Protein AF-A0A7S0FF96-F1 (afdb_monomer_lite)

Radius of gyration: 24.11 Å; chains: 1; bounding box: 52×23×70 Å

pLDDT: mean 88.85, std 5.9, range [62.44, 96.12]

Sequence (126 aa):
LNGATLTGYKVYADDGNGGPWSVETVVDTTQRTFTKYGLNPGLPFKFKVQVLSEVGSSDISLPSTFYSAATPDPPTISVPLSSNSEITLAWTAGFDGGAPIMEWLVFGSRDGITWPTVDNPMYIIS

Structure (mmCIF, N/CA/C/O backbone):
data_AF-A0A7S0FF96-F1
#
_entry.id   AF-A0A7S0FF96-F1
#
loop_
_atom_site.group_PDB
_atom_site.id
_atom_site.type_symbol
_atom_site.label_atom_id
_atom_site.label_alt_id
_atom_site.label_comp_id
_atom_site.label_asym_id
_atom_site.label_entity_id
_atom_site.label_seq_id
_atom_site.pdbx_PDB_ins_code
_atom_site.Cartn_x
_atom_site.Cartn_y
_atom_site.Cartn_z
_atom_site.occupancy
_atom_site.B_iso_or_equiv
_atom_site.auth_seq_id
_atom_site.auth_comp_id
_atom_site.auth_asym_id
_atom_site.auth_atom_id
_atom_site.pdbx_PDB_model_num
ATOM 1 N N . LEU A 1 1 ? -16.440 6.187 30.267 1.00 62.44 1 LEU A N 1
ATOM 2 C CA . LEU A 1 1 ? -16.795 5.021 31.105 1.00 62.44 1 LEU A CA 1
ATOM 3 C C . LEU A 1 1 ? -17.290 5.571 32.437 1.00 62.44 1 LEU A C 1
ATOM 5 O O . LEU A 1 1 ? -16.473 6.027 33.223 1.00 62.44 1 LEU A O 1
ATOM 9 N N . ASN A 1 2 ? -18.605 5.651 32.651 1.00 66.88 2 ASN A N 1
ATOM 10 C CA . ASN A 1 2 ? -19.203 6.172 33.891 1.00 66.88 2 ASN A CA 1
ATOM 11 C C . ASN A 1 2 ? -19.031 5.153 35.039 1.00 66.88 2 ASN A C 1
ATOM 13 O O . ASN A 1 2 ? -20.005 4.575 35.502 1.00 66.88 2 ASN A O 1
ATOM 17 N N . GLY A 1 3 ? -17.786 4.849 35.418 1.00 72.19 3 GLY A N 1
ATOM 18 C CA . GLY A 1 3 ? -17.446 3.863 36.452 1.00 72.19 3 GLY A CA 1
ATOM 19 C C . GLY A 1 3 ? -17.417 2.393 36.005 1.00 72.19 3 GLY A C 1
ATOM 20 O O . GLY A 1 3 ? -16.959 1.560 36.774 1.00 72.19 3 GLY A O 1
ATOM 21 N N . ALA A 1 4 ? -17.849 2.060 34.784 1.00 79.12 4 ALA A N 1
ATOM 22 C CA . ALA A 1 4 ? -17.757 0.696 34.253 1.00 79.12 4 ALA A CA 1
ATOM 23 C C . ALA A 1 4 ? -16.308 0.304 33.912 1.00 79.12 4 ALA A C 1
ATOM 25 O O . ALA A 1 4 ? -15.586 1.091 33.287 1.00 79.12 4 ALA A O 1
ATOM 26 N N . THR A 1 5 ? -15.909 -0.922 34.260 1.00 87.38 5 THR A N 1
ATOM 27 C CA . THR A 1 5 ? -14.587 -1.459 33.920 1.00 87.38 5 THR A CA 1
ATOM 28 C C . THR A 1 5 ? -14.468 -1.639 32.410 1.00 87.38 5 THR A C 1
ATOM 30 O O . THR A 1 5 ? -15.339 -2.222 31.757 1.00 87.38 5 THR A O 1
ATOM 33 N N . LEU A 1 6 ? -13.377 -1.125 31.847 1.00 89.75 6 LEU A N 1
ATOM 34 C CA . LEU A 1 6 ? -12.967 -1.410 30.478 1.00 89.75 6 LEU A CA 1
ATOM 35 C C . LEU A 1 6 ? -12.568 -2.888 30.389 1.00 89.75 6 LEU A C 1
ATOM 37 O O . LEU A 1 6 ? -11.726 -3.327 31.163 1.00 89.75 6 LEU A O 1
ATOM 41 N N . THR A 1 7 ? -13.143 -3.636 29.451 1.00 92.62 7 THR A N 1
ATOM 42 C CA . THR A 1 7 ? -12.860 -5.071 29.263 1.00 92.62 7 THR A CA 1
ATOM 43 C C . THR A 1 7 ? -12.113 -5.365 27.965 1.00 92.62 7 THR A C 1
ATOM 45 O O . THR A 1 7 ? -11.614 -6.473 27.791 1.00 92.62 7 THR A O 1
ATOM 48 N N . GLY A 1 8 ? -12.000 -4.383 27.065 1.00 93.00 8 GLY A N 1
ATOM 49 C CA . GLY A 1 8 ? -11.200 -4.507 25.852 1.00 93.00 8 GLY A CA 1
ATOM 50 C C . GLY A 1 8 ? -11.685 -3.623 24.708 1.00 93.00 8 GLY A C 1
ATOM 51 O O . GLY A 1 8 ? -12.371 -2.618 24.909 1.00 93.00 8 GLY A O 1
ATOM 52 N N . TYR A 1 9 ? -11.347 -4.036 23.491 1.00 93.94 9 TYR A N 1
ATOM 53 C CA . TYR A 1 9 ? -11.678 -3.360 22.242 1.00 93.94 9 TYR A CA 1
ATOM 54 C C . TYR A 1 9 ? -12.049 -4.374 21.160 1.00 93.94 9 TYR A C 1
ATOM 56 O O . TYR A 1 9 ? -11.504 -5.475 21.118 1.00 93.94 9 TYR A O 1
ATOM 64 N N . LYS A 1 10 ? -12.938 -3.989 20.243 1.00 94.56 10 LYS A N 1
ATOM 65 C CA . LYS A 1 10 ? -13.108 -4.654 18.946 1.00 94.56 10 LYS A CA 1
ATOM 66 C C . LYS A 1 10 ? -12.545 -3.766 17.855 1.00 94.56 10 LYS A C 1
ATOM 68 O O . LYS A 1 10 ? -12.930 -2.601 17.754 1.00 94.56 10 LYS A O 1
ATOM 73 N N . VAL A 1 11 ? -11.672 -4.328 17.034 1.00 93.62 11 VAL A N 1
ATOM 74 C CA . VAL A 1 11 ? -11.145 -3.683 15.835 1.00 93.62 11 VAL A CA 1
ATOM 75 C C . VAL A 1 11 ? -11.793 -4.336 14.626 1.00 93.62 11 VAL A C 1
ATOM 77 O O . VAL A 1 11 ? -11.768 -5.556 14.479 1.00 93.62 11 VAL A O 1
ATOM 80 N N . TYR A 1 12 ? -12.390 -3.513 13.775 1.00 93.12 12 TYR A N 1
ATOM 81 C CA . TYR A 1 12 ? -12.983 -3.914 12.511 1.00 93.12 12 TYR A CA 1
ATOM 82 C C . TYR A 1 12 ? -12.036 -3.470 11.403 1.00 93.12 12 TYR A C 1
ATOM 84 O O . TYR A 1 12 ? -11.727 -2.282 11.326 1.00 93.12 12 TYR A O 1
ATOM 92 N N . ALA A 1 13 ? -11.599 -4.389 10.550 1.00 91.38 13 ALA A N 1
ATOM 93 C CA . ALA A 1 13 ? -10.737 -4.096 9.408 1.00 91.38 13 ALA A CA 1
ATOM 94 C C . ALA A 1 13 ? -11.360 -4.666 8.131 1.00 91.38 13 ALA A C 1
ATOM 96 O O . ALA A 1 13 ? -11.727 -5.846 8.121 1.00 91.38 13 ALA A O 1
ATOM 97 N N . ASP A 1 14 ? -11.492 -3.851 7.085 1.00 91.00 14 ASP A N 1
ATOM 98 C CA . ASP A 1 14 ? -11.884 -4.350 5.763 1.00 91.00 14 ASP A CA 1
ATOM 99 C C . ASP A 1 14 ? -10.705 -5.041 5.046 1.00 91.00 14 ASP A C 1
ATOM 101 O O . ASP A 1 14 ? -9.597 -5.147 5.580 1.00 91.00 14 ASP A O 1
ATOM 105 N N . ASP A 1 15 ? -10.971 -5.575 3.859 1.00 86.31 15 ASP A N 1
ATOM 106 C CA . ASP A 1 15 ? -10.005 -6.267 3.003 1.00 86.31 15 ASP A CA 1
ATOM 107 C C . ASP A 1 15 ? -9.393 -5.360 1.918 1.00 86.31 15 ASP A C 1
ATOM 109 O O . ASP A 1 15 ? -8.752 -5.855 0.991 1.00 8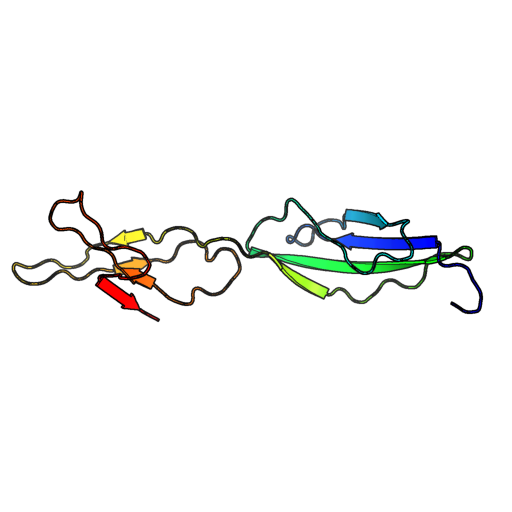6.31 15 ASP A O 1
ATOM 113 N N . GLY A 1 16 ? -9.623 -4.047 1.997 1.00 86.75 16 GLY A N 1
ATOM 114 C CA . GLY A 1 16 ? -9.205 -3.076 0.991 1.00 86.75 16 GLY A CA 1
ATOM 115 C C . GLY A 1 16 ? -10.023 -3.092 -0.309 1.00 86.75 16 GLY A C 1
ATOM 116 O O . GLY A 1 16 ? -9.866 -2.197 -1.136 1.00 86.75 16 GLY A O 1
ATOM 117 N N . ASN A 1 17 ? -10.935 -4.056 -0.487 1.00 86.50 17 ASN A N 1
ATOM 118 C CA . ASN A 1 17 ? -11.802 -4.196 -1.665 1.00 86.50 17 ASN A CA 1
ATOM 119 C C . ASN A 1 17 ? -13.272 -3.857 -1.363 1.00 86.50 17 ASN A C 1
ATOM 121 O O . ASN A 1 17 ? -14.150 -4.047 -2.205 1.00 86.50 17 ASN A O 1
ATOM 125 N N . GLY A 1 18 ? -13.559 -3.356 -0.157 1.00 83.38 18 GLY A N 1
ATOM 126 C CA . GLY A 1 18 ? -14.926 -3.110 0.302 1.00 83.38 18 GLY A CA 1
ATOM 127 C C . GLY A 1 18 ? -15.700 -4.390 0.631 1.00 83.38 18 GLY A C 1
ATOM 128 O O . GLY A 1 18 ? -16.933 -4.367 0.643 1.00 83.38 18 GLY A O 1
ATOM 129 N N . GLY A 1 19 ? -14.993 -5.493 0.885 1.00 85.62 19 GLY A N 1
ATOM 130 C CA . GLY A 1 19 ? -15.558 -6.758 1.326 1.00 85.62 19 GLY A CA 1
ATOM 131 C C . GLY A 1 19 ? -16.027 -6.745 2.788 1.00 85.62 19 GLY A C 1
ATOM 132 O O . GLY A 1 19 ? -16.151 -5.690 3.424 1.00 85.62 19 GLY A O 1
ATOM 133 N N . PRO A 1 20 ? -16.348 -7.925 3.348 1.00 89.00 20 PRO A N 1
ATOM 134 C CA . PRO A 1 20 ? -16.809 -8.034 4.724 1.00 89.00 20 PRO A CA 1
ATOM 135 C C . PRO A 1 20 ? -15.723 -7.600 5.717 1.00 89.00 20 PRO A C 1
ATOM 137 O O . PRO A 1 20 ? -14.536 -7.862 5.537 1.00 89.00 20 PRO A O 1
ATOM 140 N N . TRP A 1 21 ? -16.148 -6.978 6.816 1.00 91.44 21 TRP A N 1
ATOM 141 C CA . TRP A 1 21 ? -15.248 -6.571 7.891 1.00 91.44 21 TRP A CA 1
ATOM 142 C C . TRP A 1 21 ? -14.760 -7.793 8.671 1.00 91.44 21 TRP A C 1
ATOM 144 O O . TRP A 1 21 ? -15.561 -8.548 9.224 1.00 91.44 21 TRP A O 1
ATOM 154 N N . SER A 1 22 ? -13.443 -7.946 8.780 1.00 91.25 22 SER A N 1
ATOM 155 C CA . SER A 1 22 ? -12.830 -8.822 9.778 1.00 91.25 22 SER A CA 1
ATOM 156 C C . SER A 1 22 ? -12.907 -8.164 11.156 1.00 91.25 22 SER A C 1
ATOM 158 O O . SER A 1 22 ? -12.751 -6.948 11.267 1.00 91.25 22 SER A O 1
ATOM 160 N N . VAL A 1 23 ? -13.166 -8.953 12.201 1.00 93.62 23 VAL A N 1
ATOM 161 C CA . VAL A 1 23 ? -13.293 -8.456 13.579 1.00 93.62 23 VAL A CA 1
ATOM 162 C C . VAL A 1 23 ? -12.266 -9.141 14.459 1.00 93.62 23 VAL A C 1
ATOM 164 O O . VAL A 1 23 ? -12.238 -10.366 14.542 1.00 93.62 23 VAL A O 1
ATOM 167 N N . GLU A 1 24 ? -11.466 -8.344 15.154 1.00 92.69 24 GLU A N 1
ATOM 168 C CA . GLU A 1 24 ? -10.512 -8.817 16.148 1.00 92.69 24 GLU A CA 1
ATOM 169 C C . GLU A 1 24 ? -10.856 -8.235 17.518 1.00 92.69 24 GLU A C 1
ATOM 171 O O . GLU A 1 24 ? -11.218 -7.064 17.634 1.00 92.69 24 GLU A O 1
ATOM 176 N N . THR A 1 25 ? -10.794 -9.067 18.558 1.00 93.56 25 THR A N 1
ATOM 177 C CA . THR A 1 25 ? -11.087 -8.651 19.934 1.00 93.56 25 THR A CA 1
ATOM 178 C C . THR A 1 25 ? -9.794 -8.595 20.730 1.00 93.56 25 THR A C 1
ATOM 180 O O . THR A 1 25 ? -9.140 -9.614 20.932 1.00 93.56 25 THR A O 1
ATOM 183 N N . VAL A 1 26 ? -9.455 -7.402 21.204 1.00 91.88 26 VAL A N 1
ATOM 184 C CA . VAL A 1 26 ? -8.293 -7.133 22.050 1.00 91.88 26 VAL A CA 1
ATOM 185 C C . VAL A 1 26 ? -8.773 -7.061 23.493 1.00 91.88 26 VAL A C 1
ATOM 187 O O . VAL A 1 26 ? -9.546 -6.171 23.841 1.00 91.88 26 VAL A O 1
ATOM 190 N N . VAL A 1 27 ? -8.337 -8.000 24.331 1.00 91.94 27 VAL A N 1
ATOM 191 C CA . VAL A 1 27 ? -8.694 -8.039 25.764 1.00 91.94 27 VAL A CA 1
ATOM 192 C C . VAL A 1 27 ? -7.715 -7.261 26.644 1.00 91.94 27 VAL A C 1
ATOM 194 O O . VAL A 1 27 ? -8.020 -6.974 27.798 1.00 91.94 27 VAL A O 1
ATOM 197 N N . ASP A 1 28 ? -6.547 -6.891 26.109 1.00 90.19 28 ASP A N 1
ATOM 198 C CA . ASP A 1 28 ? -5.617 -5.998 26.792 1.00 90.19 28 ASP A CA 1
ATOM 199 C C . ASP A 1 28 ? -6.185 -4.572 26.807 1.00 90.19 28 ASP A C 1
ATOM 201 O O . ASP A 1 28 ? -6.244 -3.861 25.802 1.00 90.19 28 ASP A O 1
ATOM 205 N N . THR A 1 29 ? -6.613 -4.148 27.989 1.00 89.19 29 THR A N 1
ATOM 206 C CA . THR A 1 29 ? -7.244 -2.849 28.232 1.00 89.19 29 THR A CA 1
ATOM 207 C C . THR A 1 29 ? -6.241 -1.695 28.245 1.00 89.19 29 THR A C 1
ATOM 209 O O . THR A 1 29 ? -6.648 -0.527 28.217 1.00 89.19 29 THR A O 1
ATOM 212 N N . THR A 1 30 ? -4.937 -1.983 28.241 1.00 89.00 30 THR A N 1
ATOM 213 C CA . THR A 1 30 ? -3.847 -0.998 28.160 1.00 89.00 30 THR A CA 1
ATOM 214 C C . THR A 1 30 ? -3.357 -0.783 26.730 1.00 89.00 30 THR A C 1
ATOM 216 O O . THR A 1 30 ? -2.832 0.286 26.416 1.00 89.00 30 THR A O 1
ATOM 219 N N . GLN A 1 31 ? -3.613 -1.738 25.833 1.00 88.06 31 GLN A N 1
ATOM 220 C CA . GLN A 1 31 ? -3.231 -1.654 24.430 1.00 88.06 31 GLN A CA 1
ATOM 221 C C . GLN A 1 31 ? -3.970 -0.504 23.722 1.00 88.06 31 GLN A C 1
ATOM 223 O O . GLN A 1 31 ? -5.197 -0.386 23.762 1.00 88.06 31 GLN A O 1
ATOM 228 N N . ARG A 1 32 ? -3.207 0.393 23.088 1.00 84.12 32 ARG A N 1
ATOM 229 C CA . ARG A 1 32 ? -3.723 1.526 22.287 1.00 84.12 32 ARG A CA 1
ATOM 230 C C . ARG A 1 32 ? -3.299 1.461 20.823 1.00 84.12 32 ARG A C 1
ATOM 232 O O . ARG A 1 32 ? -3.597 2.369 20.055 1.00 84.12 32 ARG A O 1
ATOM 239 N N . THR A 1 33 ? -2.605 0.396 20.446 1.00 85.12 33 THR A N 1
ATOM 240 C CA . THR A 1 33 ? -2.074 0.163 19.106 1.00 85.12 33 THR A CA 1
ATOM 241 C C . THR A 1 33 ? -2.616 -1.151 18.564 1.00 85.12 33 THR A C 1
ATOM 243 O O . THR A 1 33 ? -2.905 -2.076 19.319 1.00 85.12 33 THR A O 1
ATOM 246 N N . PHE A 1 34 ? -2.776 -1.244 17.250 1.00 84.62 34 PHE A N 1
ATOM 247 C CA . PHE A 1 34 ? -3.221 -2.457 16.576 1.00 84.62 34 PHE A CA 1
ATOM 248 C C . PHE A 1 34 ? -2.433 -2.618 15.280 1.00 84.62 34 PHE A C 1
ATOM 250 O O . PHE A 1 34 ? -2.325 -1.661 14.514 1.00 84.62 34 PHE A O 1
ATOM 257 N N . THR A 1 35 ? -1.904 -3.816 15.038 1.00 84.38 35 THR A N 1
ATOM 258 C CA . THR A 1 35 ? -1.125 -4.123 13.835 1.00 84.38 35 THR A CA 1
ATOM 259 C C . THR A 1 35 ? -1.839 -5.205 13.044 1.00 84.38 35 THR A C 1
ATOM 261 O O . THR A 1 35 ? -1.940 -6.343 13.495 1.00 84.38 35 THR A O 1
ATOM 264 N N . LYS A 1 36 ? -2.315 -4.857 11.846 1.00 82.00 36 LYS A N 1
ATOM 265 C CA . LYS A 1 36 ? -2.874 -5.822 10.899 1.00 82.00 36 LYS A CA 1
ATOM 266 C C . LYS A 1 36 ? -1.759 -6.357 10.005 1.00 82.00 36 LYS A C 1
ATOM 268 O O . LYS A 1 36 ? -1.020 -5.583 9.405 1.00 82.00 36 LYS A O 1
ATOM 273 N N . TYR A 1 37 ? -1.664 -7.677 9.901 1.00 82.62 37 TYR A N 1
ATOM 274 C CA . TYR A 1 37 ? -0.719 -8.361 9.018 1.00 82.62 37 TYR A CA 1
ATOM 275 C C . TYR A 1 37 ? -1.423 -8.899 7.769 1.00 82.62 37 TYR A C 1
ATOM 277 O O . TYR A 1 37 ? -2.647 -9.040 7.754 1.00 82.62 37 TYR A O 1
ATOM 285 N N . GLY A 1 38 ? -0.638 -9.225 6.737 1.00 77.44 38 GLY A N 1
ATOM 286 C CA . GLY A 1 38 ? -1.145 -9.843 5.507 1.00 77.44 38 GLY A CA 1
ATOM 287 C C . GLY A 1 38 ? -1.996 -8.908 4.647 1.00 77.44 38 GLY A C 1
ATOM 288 O O . GLY A 1 38 ? -2.931 -9.365 4.002 1.00 77.44 38 GLY A O 1
ATOM 289 N N . LEU A 1 39 ? -1.709 -7.605 4.675 1.00 82.00 39 LEU A N 1
ATOM 290 C CA . LEU A 1 39 ? -2.375 -6.625 3.821 1.00 82.00 39 LEU A CA 1
ATOM 291 C C . LEU A 1 39 ? -1.829 -6.703 2.391 1.00 82.00 39 LEU A C 1
ATOM 293 O O . LEU A 1 39 ? -0.617 -6.779 2.195 1.00 82.00 39 LEU A O 1
ATOM 297 N N . ASN A 1 40 ? -2.713 -6.612 1.401 1.00 81.25 40 ASN A N 1
ATOM 298 C CA . ASN A 1 40 ? -2.328 -6.479 -0.002 1.00 81.25 40 ASN A CA 1
ATOM 299 C C . ASN A 1 40 ? -1.903 -5.027 -0.281 1.00 81.25 40 ASN A C 1
ATOM 301 O O . ASN A 1 40 ? -2.693 -4.125 -0.012 1.00 81.25 40 ASN A O 1
ATOM 305 N N . PRO A 1 41 ? -0.689 -4.766 -0.790 1.00 80.75 41 PRO A N 1
ATOM 306 C CA . PRO A 1 41 ? -0.227 -3.408 -1.073 1.00 80.75 41 PRO A CA 1
ATOM 307 C C . PRO A 1 41 ? -1.119 -2.632 -2.052 1.00 80.75 41 PRO A C 1
ATOM 309 O O . PRO A 1 41 ? -1.704 -3.211 -2.965 1.00 80.75 41 PRO A O 1
ATOM 312 N N . GLY A 1 42 ? -1.207 -1.321 -1.833 1.00 77.25 42 GLY A N 1
ATOM 313 C CA . GLY A 1 42 ? -1.966 -0.335 -2.605 1.00 77.25 42 GLY A CA 1
ATOM 314 C C . GLY A 1 42 ? -3.476 -0.496 -2.641 1.00 77.25 42 GLY A C 1
ATOM 315 O O . GLY A 1 42 ? -4.139 0.165 -3.440 1.00 77.25 42 GLY A O 1
ATOM 316 N N . LEU A 1 43 ? -4.039 -1.286 -1.728 1.00 83.69 43 LEU A N 1
ATOM 317 C CA . LEU A 1 43 ? -5.468 -1.240 -1.451 1.00 83.69 43 LEU A CA 1
ATOM 318 C C . LEU A 1 43 ? -5.795 -0.235 -0.328 1.00 83.69 43 LEU A C 1
ATOM 320 O O . LEU A 1 43 ? -5.022 -0.094 0.627 1.00 83.69 43 LEU A O 1
ATOM 324 N N . PRO A 1 44 ? -6.947 0.459 -0.412 1.00 83.88 44 PRO A N 1
ATOM 325 C CA . PRO A 1 44 ? -7.429 1.349 0.639 1.00 83.88 44 PRO A CA 1
ATOM 326 C C . PRO A 1 44 ? -8.089 0.550 1.769 1.00 83.88 44 PRO A C 1
ATOM 328 O O . PRO A 1 44 ? -9.288 0.279 1.725 1.00 83.88 44 PRO A O 1
ATOM 331 N N . PHE A 1 45 ? -7.338 0.219 2.815 1.00 87.50 45 PHE A N 1
ATOM 332 C CA . PHE A 1 45 ? -7.882 -0.452 3.994 1.00 87.50 45 PHE A CA 1
ATOM 333 C C . PHE A 1 45 ? -8.621 0.519 4.902 1.00 87.50 45 PHE A C 1
ATOM 335 O O . PHE A 1 45 ? -8.132 1.609 5.205 1.00 87.50 45 PHE A O 1
ATOM 342 N N . LYS A 1 46 ? -9.779 0.108 5.409 1.00 90.38 46 LYS A N 1
ATOM 343 C CA . LYS A 1 46 ? -10.533 0.882 6.398 1.00 90.38 46 LYS A CA 1
ATOM 344 C C . LYS A 1 46 ? -10.545 0.176 7.737 1.00 90.38 46 LYS A C 1
ATOM 346 O O . LYS A 1 46 ? -10.719 -1.039 7.814 1.00 90.38 46 LYS A O 1
ATOM 351 N N . PHE A 1 47 ? -10.441 0.966 8.801 1.00 91.50 47 PHE A N 1
ATOM 352 C CA . PHE A 1 47 ? -10.473 0.477 10.174 1.00 91.50 47 PHE A CA 1
ATOM 353 C C . PHE A 1 47 ? -11.514 1.222 11.001 1.00 91.50 47 PHE A C 1
ATOM 355 O O . PHE A 1 47 ? -11.665 2.438 10.876 1.00 91.50 47 PHE A O 1
ATOM 362 N N . LYS A 1 48 ? -12.210 0.492 11.873 1.00 93.81 48 LYS A N 1
ATOM 363 C CA . LYS A 1 48 ? -13.076 1.045 12.922 1.00 93.81 48 LYS A CA 1
ATOM 364 C C . LYS A 1 48 ? -12.738 0.397 14.255 1.00 93.81 48 LYS A C 1
ATOM 366 O O . LYS A 1 48 ? -12.298 -0.750 14.294 1.00 93.81 48 LYS A O 1
ATOM 371 N N . VAL A 1 49 ? -12.998 1.100 15.348 1.00 93.25 49 VAL A N 1
ATOM 372 C CA . VAL A 1 49 ? -12.776 0.587 16.704 1.00 93.25 49 VAL A CA 1
ATOM 373 C C . VAL A 1 49 ? -14.034 0.781 17.541 1.00 93.25 49 VAL A C 1
ATOM 375 O O . VAL A 1 49 ? -14.747 1.772 17.401 1.00 93.25 49 VAL A O 1
ATOM 378 N N . GLN A 1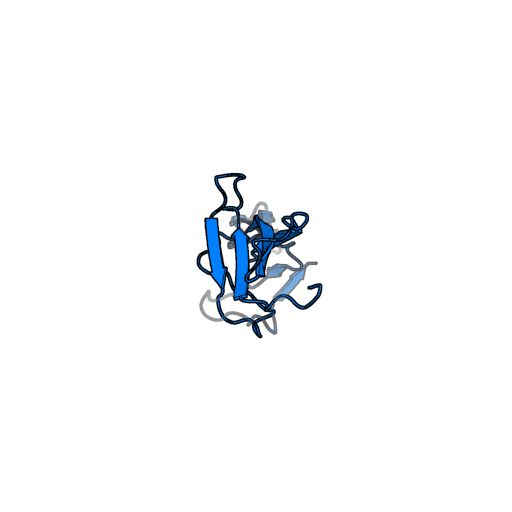 50 ? -14.306 -0.179 18.415 1.00 94.06 50 GLN A N 1
ATOM 379 C CA . GLN A 1 50 ? -15.384 -0.143 19.394 1.00 94.06 50 GLN A CA 1
ATOM 380 C C . GLN A 1 50 ? -14.826 -0.537 20.761 1.00 94.06 50 GLN A C 1
ATOM 382 O O . GLN A 1 50 ? -14.029 -1.468 20.867 1.00 94.06 50 GLN A O 1
ATOM 387 N N . VAL A 1 51 ? -15.241 0.163 21.811 1.00 93.25 51 VAL A N 1
ATOM 388 C CA . VAL A 1 51 ? -14.819 -0.126 23.184 1.00 93.25 51 VAL A CA 1
ATOM 389 C C . VAL A 1 51 ? -15.720 -1.203 23.779 1.00 93.25 51 VAL A C 1
ATOM 391 O O . VAL A 1 51 ? -16.936 -1.160 23.593 1.00 93.25 51 VAL A O 1
ATOM 394 N N . LEU A 1 52 ? -15.135 -2.145 24.516 1.00 92.31 52 LEU A N 1
ATOM 395 C CA . LEU A 1 52 ? -15.854 -3.139 25.308 1.00 92.31 52 LEU A CA 1
ATOM 396 C C . LEU A 1 52 ? -15.745 -2.802 26.795 1.00 92.31 52 LEU A C 1
ATOM 398 O O . LEU A 1 52 ? -14.671 -2.481 27.299 1.00 92.31 52 LEU A O 1
ATOM 402 N N . SER A 1 53 ? -16.862 -2.889 27.503 1.00 91.50 53 SER A N 1
ATOM 403 C CA . SER A 1 53 ? -16.934 -2.726 28.955 1.00 91.50 53 SER A CA 1
ATOM 404 C C . SER A 1 53 ? -17.841 -3.790 29.567 1.00 91.50 53 SER A C 1
ATOM 406 O O . SER A 1 53 ? -18.564 -4.478 28.846 1.00 91.50 53 SER A O 1
ATOM 408 N N . GLU A 1 54 ? -17.839 -3.912 30.894 1.00 89.62 54 GLU A N 1
ATOM 409 C CA . GLU A 1 54 ? -18.714 -4.854 31.618 1.00 89.62 54 GLU A CA 1
ATOM 410 C C . GLU A 1 54 ? -20.207 -4.651 31.323 1.00 89.62 54 GLU A C 1
ATOM 412 O O . GLU A 1 54 ? -20.982 -5.602 31.347 1.00 89.62 54 GLU A O 1
ATOM 417 N N . VAL A 1 55 ? -20.612 -3.419 31.003 1.00 88.88 55 VAL A N 1
ATOM 418 C CA . VAL A 1 55 ? -22.010 -3.069 30.706 1.00 88.88 55 VAL A CA 1
ATOM 419 C C . VAL A 1 55 ? -22.381 -3.243 29.230 1.00 88.88 55 VAL A C 1
ATOM 421 O O . VAL A 1 55 ? -23.537 -3.052 28.863 1.00 88.88 55 VAL A O 1
ATOM 424 N N . GLY A 1 56 ? -21.416 -3.591 28.373 1.00 89.06 56 GLY A N 1
ATOM 425 C CA . GLY A 1 56 ? -21.614 -3.748 26.935 1.00 89.06 56 GLY A CA 1
ATOM 426 C C . GLY A 1 56 ? -20.593 -2.993 26.085 1.00 89.06 56 GLY A C 1
ATOM 427 O O . GLY A 1 56 ? -19.553 -2.532 26.564 1.00 89.06 56 GLY A O 1
ATOM 428 N N . SER A 1 57 ? -20.884 -2.901 24.787 1.00 90.75 57 SER A N 1
ATOM 429 C CA . SER A 1 57 ? -20.024 -2.243 23.795 1.00 90.75 57 SER A CA 1
ATOM 430 C C . SER A 1 57 ? -20.448 -0.789 23.558 1.00 90.75 57 SER A C 1
ATOM 432 O O . SER A 1 57 ? -21.637 -0.486 23.613 1.00 90.75 57 SER A O 1
ATOM 434 N N . SER A 1 58 ? -19.495 0.100 23.270 1.00 91.88 58 SER A N 1
ATOM 435 C CA . SER A 1 58 ? -19.783 1.476 22.834 1.00 91.88 58 SER A CA 1
ATOM 436 C C . SER A 1 58 ? -20.366 1.520 21.419 1.00 91.88 58 SER A C 1
ATOM 438 O O . SER A 1 58 ? -20.422 0.500 20.735 1.00 91.88 58 SER A O 1
ATOM 440 N N . ASP A 1 59 ? -20.686 2.711 20.916 1.00 92.25 59 ASP A N 1
ATOM 441 C CA . ASP A 1 59 ? -20.824 2.909 19.471 1.00 92.25 59 ASP A CA 1
ATOM 442 C C . ASP A 1 59 ? -19.496 2.636 18.747 1.00 92.25 59 ASP A C 1
ATOM 444 O O . ASP A 1 59 ? -18.408 2.751 19.329 1.00 92.25 59 ASP A O 1
ATOM 448 N N . ILE A 1 60 ? -19.592 2.236 17.478 1.00 92.69 60 ILE A N 1
ATOM 449 C CA . ILE A 1 60 ? -18.436 2.017 16.602 1.00 92.69 60 ILE A CA 1
ATOM 450 C C . ILE A 1 60 ? -17.917 3.381 16.124 1.00 92.69 60 ILE A C 1
ATOM 452 O O . ILE A 1 60 ? -18.705 4.261 15.775 1.00 92.69 60 ILE A O 1
ATOM 456 N N . SER A 1 61 ? -16.596 3.555 16.069 1.00 93.06 61 SER A N 1
ATOM 457 C CA . SER A 1 61 ? -15.980 4.767 15.523 1.00 93.06 61 SER A CA 1
ATOM 458 C C . SER A 1 61 ? -16.333 4.999 14.047 1.00 93.06 61 SER A C 1
ATOM 460 O O . SER A 1 61 ? -16.697 4.080 13.305 1.00 93.06 61 SER A O 1
ATOM 462 N N . LEU A 1 62 ? -16.120 6.230 13.575 1.00 89.81 62 LEU A N 1
ATOM 463 C CA . LEU A 1 62 ? -16.043 6.484 12.136 1.00 89.81 62 LEU A CA 1
ATOM 464 C C . LEU A 1 62 ? -14.886 5.672 11.518 1.00 89.81 62 LEU A C 1
ATOM 466 O O . LEU A 1 62 ? -13.874 5.453 12.196 1.00 89.81 62 LEU A O 1
ATOM 470 N N . PRO A 1 63 ? -15.029 5.191 10.268 1.00 86.69 63 PRO A N 1
ATOM 471 C CA . PRO A 1 63 ? -13.952 4.500 9.577 1.00 86.69 63 PRO A CA 1
ATOM 472 C C . PRO A 1 63 ? -12.827 5.463 9.208 1.00 86.69 63 PRO A C 1
ATOM 474 O O . PRO A 1 63 ? -13.078 6.517 8.625 1.00 86.69 63 PRO A O 1
ATOM 477 N N . SER A 1 64 ? -11.596 5.045 9.476 1.00 87.12 64 SER A N 1
ATOM 478 C CA . SER A 1 64 ? -10.387 5.698 8.972 1.00 87.12 64 SER A CA 1
ATOM 479 C C . SER A 1 64 ? -9.804 4.876 7.827 1.00 87.12 64 SER A C 1
ATOM 481 O O . SER A 1 64 ? -9.667 3.661 7.966 1.00 87.12 64 SER A O 1
ATOM 483 N N . THR A 1 65 ? -9.474 5.529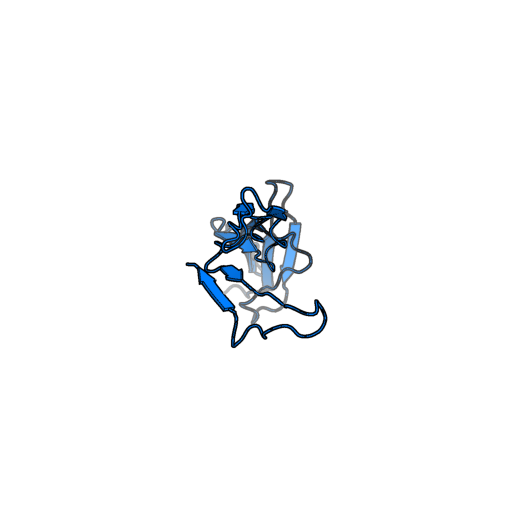 6.710 1.00 83.00 65 THR A N 1
ATOM 484 C CA . THR A 1 65 ? -8.886 4.893 5.518 1.00 83.00 65 THR A CA 1
ATOM 485 C C . THR A 1 65 ? -7.367 5.043 5.535 1.00 83.00 65 THR A C 1
ATOM 487 O O . THR A 1 65 ? -6.863 6.151 5.713 1.00 83.00 65 THR A O 1
ATOM 490 N N . PHE A 1 66 ? -6.649 3.949 5.305 1.00 80.94 66 PHE A N 1
ATOM 491 C CA . PHE A 1 66 ? -5.194 3.885 5.213 1.00 80.94 66 PHE A CA 1
ATOM 492 C C . PHE A 1 66 ? -4.786 3.086 3.975 1.00 80.94 66 PHE A C 1
ATOM 494 O O . PHE A 1 66 ? -5.463 2.135 3.597 1.00 80.94 66 PHE A O 1
ATOM 501 N N . TYR A 1 67 ? -3.660 3.449 3.371 1.00 74.25 67 TYR A N 1
ATOM 502 C CA . TYR A 1 67 ? -3.076 2.708 2.256 1.00 74.25 67 TYR A CA 1
ATOM 503 C C . TYR A 1 67 ? -1.884 1.913 2.777 1.00 74.25 67 TYR A C 1
ATOM 505 O O . TYR A 1 67 ? -1.006 2.470 3.440 1.00 74.25 67 TYR A O 1
ATOM 513 N N . SER A 1 68 ? -1.860 0.609 2.515 1.00 76.56 68 SER A N 1
ATOM 514 C CA . SER A 1 68 ? -0.633 -0.171 2.664 1.00 76.56 68 SER A CA 1
ATOM 515 C C . SER A 1 68 ? 0.281 0.168 1.488 1.00 76.56 68 SER A C 1
ATOM 517 O O . SER A 1 68 ? -0.144 0.115 0.338 1.00 76.56 68 SER A O 1
ATOM 519 N N . ALA A 1 69 ? 1.531 0.524 1.770 1.00 77.88 69 ALA A N 1
ATOM 520 C CA . ALA A 1 69 ? 2.535 0.744 0.739 1.00 77.88 69 ALA A CA 1
ATOM 521 C C . ALA A 1 69 ? 3.484 -0.461 0.664 1.00 77.88 69 ALA A C 1
ATOM 523 O O . ALA A 1 69 ? 3.854 -1.029 1.694 1.00 77.88 69 ALA A O 1
ATOM 524 N N . ALA A 1 70 ? 3.896 -0.830 -0.542 1.00 79.44 70 ALA A N 1
ATOM 525 C CA . ALA A 1 70 ? 5.015 -1.724 -0.812 1.00 79.44 70 ALA A CA 1
ATOM 526 C C . ALA A 1 70 ? 6.042 -1.031 -1.706 1.00 79.44 70 ALA A C 1
ATOM 528 O O . ALA A 1 70 ? 5.832 0.083 -2.180 1.00 79.44 70 ALA A O 1
ATOM 529 N N . THR A 1 71 ? 7.166 -1.707 -1.928 1.00 82.12 71 THR A N 1
ATOM 530 C CA . THR A 1 71 ? 8.112 -1.312 -2.970 1.00 82.12 71 THR A CA 1
ATOM 531 C C . THR A 1 71 ? 7.401 -1.305 -4.327 1.00 82.12 71 THR A C 1
ATOM 533 O O . THR A 1 71 ? 6.736 -2.300 -4.629 1.00 82.12 71 THR A O 1
ATOM 536 N N . PRO A 1 72 ? 7.545 -0.239 -5.135 1.00 87.31 72 PRO A N 1
ATOM 537 C CA . PRO A 1 72 ? 7.016 -0.209 -6.491 1.00 87.31 72 PRO A CA 1
ATOM 538 C C . PRO A 1 72 ? 7.545 -1.373 -7.332 1.00 87.31 72 PRO A C 1
ATOM 540 O O . PRO A 1 72 ? 8.679 -1.827 -7.145 1.00 87.31 72 PRO A O 1
ATOM 543 N N . ASP A 1 73 ? 6.742 -1.814 -8.293 1.00 90.81 73 ASP A N 1
ATOM 544 C CA . ASP A 1 73 ? 7.184 -2.772 -9.297 1.00 90.81 73 ASP A CA 1
ATOM 545 C C . ASP A 1 73 ? 8.252 -2.140 -10.210 1.00 90.81 73 ASP A C 1
ATOM 547 O O . ASP A 1 73 ? 8.212 -0.932 -10.484 1.00 90.81 73 ASP A O 1
ATOM 551 N N . PRO A 1 74 ? 9.192 -2.941 -10.746 1.00 90.81 74 PRO A N 1
ATOM 552 C CA . PRO A 1 74 ? 10.171 -2.447 -11.704 1.00 90.81 74 PRO A CA 1
ATOM 553 C C . PRO A 1 74 ? 9.500 -1.800 -12.929 1.00 90.81 74 PRO A C 1
ATOM 555 O O . PRO A 1 74 ? 8.535 -2.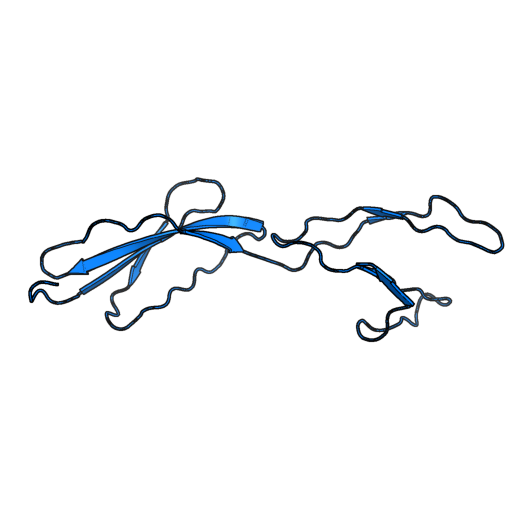354 -13.466 1.00 90.81 74 PRO A O 1
ATOM 558 N N . PRO A 1 75 ? 10.017 -0.665 -13.433 1.00 94.50 75 PRO A N 1
ATOM 559 C CA . PRO A 1 75 ? 9.529 -0.098 -14.681 1.00 94.50 75 PRO A CA 1
ATOM 560 C C . PRO A 1 75 ? 9.876 -0.985 -15.877 1.00 94.50 75 PRO A C 1
ATOM 562 O O . PRO A 1 75 ? 10.893 -1.680 -15.900 1.00 94.50 75 PRO A O 1
ATOM 565 N N . THR A 1 76 ? 9.066 -0.890 -16.930 1.00 96.12 76 THR A N 1
ATOM 566 C CA . THR A 1 76 ? 9.404 -1.481 -18.232 1.00 96.12 76 THR A CA 1
ATOM 567 C C . THR A 1 76 ? 10.176 -0.464 -19.062 1.00 96.12 76 THR A C 1
ATOM 569 O O . THR A 1 76 ? 9.674 0.634 -19.299 1.00 96.12 76 THR A O 1
ATOM 572 N N . ILE A 1 77 ? 11.380 -0.825 -19.513 1.00 95.06 77 ILE A N 1
ATOM 573 C CA . ILE A 1 77 ? 12.275 0.048 -20.287 1.00 95.06 77 ILE A CA 1
ATOM 574 C C . ILE A 1 77 ? 12.142 -0.240 -21.787 1.00 95.06 77 ILE A C 1
ATOM 576 O O . ILE A 1 77 ? 12.004 -1.386 -22.211 1.00 95.06 77 ILE A O 1
ATOM 580 N N . SER A 1 78 ? 12.235 0.811 -22.596 1.00 95.38 78 SER A N 1
ATOM 581 C CA . SER A 1 78 ? 12.306 0.761 -24.054 1.00 95.38 78 SER A CA 1
ATOM 582 C C . SER A 1 78 ? 13.325 1.773 -24.586 1.00 95.38 78 SER A C 1
ATOM 584 O O . SER A 1 78 ? 13.630 2.776 -23.936 1.00 95.38 78 SER A O 1
ATOM 586 N N . VA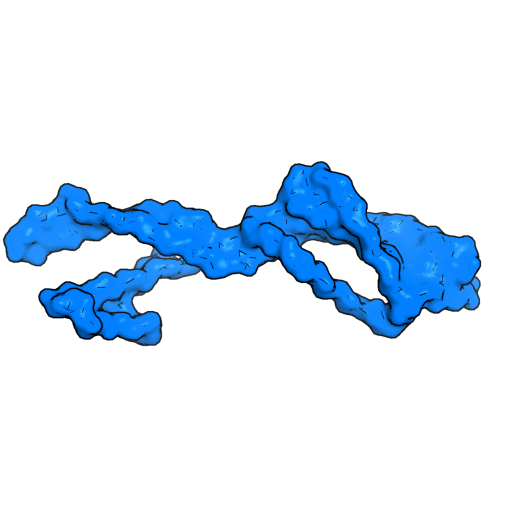L A 1 79 ? 13.850 1.507 -25.783 1.00 95.06 79 VAL A N 1
ATOM 587 C CA . VAL A 1 79 ? 14.808 2.379 -26.475 1.00 95.06 79 VAL A CA 1
ATOM 588 C C . VAL A 1 79 ? 14.183 2.837 -27.791 1.00 95.06 79 VAL A C 1
ATOM 590 O O . VAL A 1 79 ? 14.389 2.194 -28.821 1.00 95.06 79 VAL A O 1
ATOM 593 N N . PRO A 1 80 ? 13.356 3.895 -27.781 1.00 92.31 80 PRO A N 1
ATOM 594 C CA . PRO A 1 80 ? 12.674 4.353 -28.989 1.00 92.31 80 PRO A CA 1
ATOM 595 C C . PRO A 1 80 ? 13.629 4.901 -30.056 1.00 92.31 80 PRO A C 1
ATOM 597 O O . PRO A 1 80 ? 13.314 4.822 -31.241 1.00 92.31 80 PRO A O 1
ATOM 600 N N . LEU A 1 81 ? 14.775 5.464 -29.658 1.00 94.62 81 LEU A N 1
ATOM 601 C CA . LEU A 1 81 ? 15.755 6.038 -30.576 1.00 94.62 81 LEU A CA 1
ATOM 602 C C . LEU A 1 81 ? 17.173 5.689 -30.133 1.00 94.62 81 LEU A C 1
ATOM 604 O O . LEU A 1 81 ? 17.535 5.830 -28.965 1.00 94.62 81 LEU A O 1
ATOM 608 N N . SER A 1 82 ? 17.987 5.285 -31.101 1.00 94.75 82 SER A N 1
ATOM 609 C CA . SER A 1 82 ? 19.420 5.068 -30.932 1.00 94.75 82 SER A CA 1
ATOM 610 C C . SER A 1 82 ? 20.156 5.551 -32.175 1.00 94.75 82 SER A C 1
ATOM 612 O O . SER A 1 82 ? 19.785 5.190 -33.295 1.00 94.75 82 SER A O 1
ATOM 614 N N . SER A 1 83 ? 21.207 6.333 -31.978 1.00 94.25 83 SER A N 1
ATOM 615 C CA . SER A 1 83 ? 22.121 6.795 -33.019 1.00 94.25 83 SER A CA 1
ATOM 616 C C . SER A 1 83 ? 23.560 6.388 -32.681 1.00 94.25 83 SER A C 1
ATOM 618 O O . SER A 1 83 ? 23.816 5.652 -31.729 1.00 94.25 83 SER A O 1
ATOM 620 N N . ASN A 1 84 ? 24.521 6.859 -33.474 1.00 92.38 84 ASN A N 1
ATOM 621 C CA . ASN A 1 84 ? 25.943 6.647 -33.216 1.00 92.38 84 ASN A CA 1
ATOM 622 C C . ASN A 1 84 ? 26.477 7.438 -32.006 1.00 92.38 84 ASN A C 1
ATOM 624 O O . ASN A 1 84 ? 27.549 7.094 -31.512 1.00 92.38 84 ASN A O 1
ATOM 628 N N . SER A 1 85 ? 25.778 8.482 -31.545 1.00 92.75 85 SER A N 1
ATOM 629 C CA . SER A 1 85 ? 26.215 9.323 -30.419 1.00 92.75 85 SER A CA 1
ATOM 630 C C . SER A 1 85 ? 25.208 9.431 -29.276 1.00 92.75 85 SER A C 1
ATOM 632 O O . SER A 1 85 ? 25.570 9.930 -28.214 1.00 92.75 85 SER A O 1
ATOM 634 N N . GLU A 1 86 ? 23.963 8.989 -29.465 1.00 91.88 86 GLU A N 1
ATOM 635 C CA . GLU A 1 86 ? 22.881 9.214 -28.504 1.00 91.88 86 GLU A CA 1
ATOM 636 C C . GLU A 1 86 ? 21.942 8.011 -28.404 1.00 91.88 86 GLU A C 1
ATOM 638 O O . GLU A 1 86 ? 21.679 7.308 -29.381 1.00 91.88 86 GLU A O 1
ATOM 643 N N . ILE A 1 87 ? 21.402 7.801 -27.206 1.00 91.94 87 ILE A N 1
ATOM 644 C CA . ILE A 1 87 ? 20.357 6.818 -26.928 1.00 91.94 87 ILE A CA 1
ATOM 645 C C . ILE A 1 87 ? 19.262 7.535 -26.150 1.00 91.94 87 ILE A C 1
ATOM 647 O O . ILE A 1 87 ? 19.525 8.136 -25.109 1.00 91.94 87 ILE A O 1
ATOM 651 N N . THR A 1 88 ? 18.029 7.455 -26.638 1.00 93.50 88 THR A N 1
ATOM 652 C CA . THR A 1 88 ? 16.855 7.912 -25.898 1.00 93.50 88 THR A CA 1
ATOM 653 C C . THR A 1 88 ? 16.250 6.722 -25.176 1.00 93.50 88 THR A C 1
ATOM 655 O O . THR A 1 88 ? 15.841 5.750 -25.810 1.00 93.50 88 THR A O 1
ATOM 658 N N . LEU A 1 89 ? 16.185 6.811 -23.851 1.00 93.94 89 LEU A N 1
ATOM 659 C CA . LEU A 1 89 ? 15.498 5.847 -23.000 1.00 93.94 89 LEU A CA 1
ATOM 660 C C . LEU A 1 89 ? 14.083 6.344 -22.715 1.00 93.94 89 LEU A C 1
ATOM 662 O O . LEU A 1 89 ? 13.882 7.521 -22.421 1.00 93.94 89 LEU A O 1
ATOM 666 N N . ALA A 1 90 ? 13.117 5.437 -22.770 1.00 94.50 90 ALA A N 1
ATOM 667 C CA . ALA A 1 90 ? 11.764 5.669 -22.292 1.00 94.50 90 ALA A CA 1
ATOM 668 C C . ALA A 1 90 ? 11.347 4.504 -21.398 1.00 94.50 90 ALA A C 1
ATOM 670 O O . ALA A 1 90 ? 11.735 3.360 -21.638 1.00 94.50 90 ALA A O 1
ATOM 671 N N . TRP A 1 91 ? 10.537 4.774 -20.382 1.00 95.12 91 TRP A N 1
ATOM 672 C CA . TRP A 1 91 ? 10.001 3.734 -19.517 1.00 95.12 91 TRP A CA 1
ATOM 673 C C . TRP A 1 91 ? 8.557 4.013 -19.139 1.00 95.12 91 TRP A C 1
ATOM 675 O O . TRP A 1 91 ? 8.074 5.141 -19.207 1.00 95.12 91 TRP A O 1
ATOM 685 N N . THR A 1 92 ? 7.865 2.947 -18.758 1.00 95.19 92 THR A N 1
ATOM 686 C CA . THR A 1 92 ? 6.526 3.010 -18.173 1.00 95.19 92 THR A CA 1
ATOM 687 C C . THR A 1 92 ? 6.597 2.472 -16.753 1.00 95.19 92 THR A C 1
ATOM 689 O O . THR A 1 92 ? 7.226 1.437 -16.516 1.00 95.19 92 THR A O 1
ATOM 692 N N . ALA A 1 93 ? 5.976 3.192 -15.819 1.00 93.19 93 ALA A N 1
ATOM 693 C CA . ALA A 1 93 ? 5.870 2.774 -14.430 1.00 93.19 93 ALA A CA 1
ATOM 694 C C . ALA A 1 93 ? 5.117 1.441 -14.310 1.00 93.19 93 ALA A C 1
ATOM 696 O O . ALA A 1 93 ? 4.125 1.224 -15.009 1.00 93.19 93 ALA A O 1
ATOM 697 N N . GLY A 1 94 ? 5.588 0.568 -13.417 1.00 90.19 94 GLY A N 1
ATOM 698 C CA . GLY A 1 94 ? 4.794 -0.550 -12.916 1.00 90.19 94 GLY A CA 1
ATOM 699 C C . GLY A 1 94 ? 3.759 -0.080 -11.888 1.00 90.19 94 GLY A C 1
ATOM 700 O O . GLY A 1 94 ? 3.453 1.110 -11.791 1.00 90.19 94 GLY A O 1
ATOM 701 N N . PHE A 1 95 ? 3.227 -1.012 -11.097 1.00 88.75 95 PHE A N 1
ATOM 702 C CA . PHE A 1 95 ? 2.427 -0.652 -9.930 1.00 88.75 95 PHE A CA 1
ATOM 703 C C . PHE A 1 95 ? 3.276 0.135 -8.922 1.00 88.75 95 PHE A C 1
ATOM 705 O O . PHE A 1 95 ? 4.403 -0.248 -8.620 1.00 88.75 95 PHE A O 1
ATOM 712 N N . ASP A 1 96 ? 2.740 1.224 -8.377 1.00 87.38 96 ASP A N 1
ATOM 713 C CA . ASP A 1 96 ? 3.451 2.116 -7.449 1.00 87.38 96 ASP A CA 1
ATOM 714 C C . ASP A 1 96 ? 3.535 1.566 -6.012 1.00 87.38 96 ASP A C 1
ATOM 716 O O . ASP A 1 96 ? 4.080 2.201 -5.111 1.00 87.38 96 ASP A O 1
ATOM 720 N N . GLY A 1 97 ? 2.991 0.369 -5.784 1.00 84.12 97 GLY A N 1
ATOM 721 C CA . GLY A 1 97 ? 2.960 -0.267 -4.475 1.00 84.12 97 GLY A CA 1
ATOM 722 C C . GLY A 1 97 ? 1.957 0.364 -3.510 1.00 84.12 97 GLY A C 1
ATOM 723 O O . GLY A 1 97 ? 1.923 -0.054 -2.356 1.00 84.12 97 GLY A O 1
ATOM 724 N N . GLY A 1 98 ? 1.136 1.331 -3.933 1.00 78.75 98 GLY A N 1
ATOM 725 C CA . GLY A 1 98 ? 0.180 2.027 -3.069 1.00 78.75 98 GLY A CA 1
ATOM 726 C C . GLY A 1 98 ? 0.632 3.379 -2.533 1.00 78.75 98 GLY A C 1
ATOM 727 O O . GLY A 1 98 ? -0.052 3.942 -1.674 1.00 78.75 98 GLY A O 1
ATOM 728 N N . ALA A 1 99 ? 1.770 3.894 -2.996 1.00 83.19 99 ALA A N 1
ATOM 729 C CA . ALA A 1 99 ? 2.273 5.216 -2.648 1.00 83.19 99 ALA A CA 1
ATOM 730 C C . ALA A 1 99 ? 2.856 5.911 -3.889 1.00 83.19 99 ALA A C 1
ATOM 732 O O . ALA A 1 99 ? 3.364 5.232 -4.775 1.00 83.19 99 ALA A O 1
ATOM 733 N N . PRO A 1 100 ? 2.833 7.255 -3.960 1.00 85.56 100 PRO A N 1
ATOM 734 C CA . PRO A 1 100 ? 3.384 7.975 -5.102 1.00 85.56 100 PRO A CA 1
ATOM 735 C C . PRO A 1 100 ? 4.866 7.651 -5.325 1.00 85.56 100 PRO A C 1
ATOM 737 O O . PRO A 1 100 ? 5.661 7.673 -4.383 1.00 85.56 100 PRO A O 1
ATOM 740 N N . ILE A 1 101 ? 5.247 7.418 -6.583 1.00 89.12 101 ILE A N 1
ATOM 741 C CA . ILE A 1 101 ? 6.655 7.327 -6.982 1.00 89.12 101 ILE A CA 1
ATOM 742 C C . ILE A 1 101 ? 7.271 8.724 -6.879 1.00 89.12 101 ILE A C 1
ATOM 744 O O . ILE A 1 101 ? 6.766 9.669 -7.482 1.00 89.12 101 ILE A O 1
ATOM 748 N N . MET A 1 102 ? 8.352 8.842 -6.107 1.00 89.31 102 MET A N 1
ATOM 749 C CA . MET A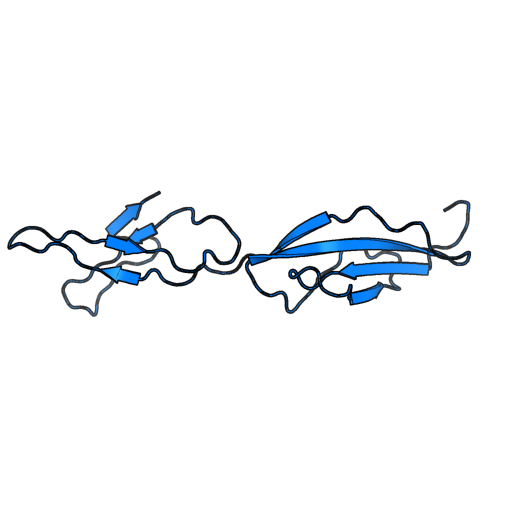 1 102 ? 9.003 10.126 -5.819 1.00 89.31 102 MET A CA 1
ATOM 750 C C . MET A 1 102 ? 10.184 10.422 -6.746 1.00 89.31 102 MET A C 1
ATOM 752 O O . MET A 1 102 ? 10.465 11.583 -7.019 1.00 89.31 102 MET A O 1
ATOM 756 N N . GLU A 1 103 ? 10.887 9.385 -7.205 1.00 92.25 103 GLU A N 1
ATOM 757 C CA . GLU A 1 103 ? 12.062 9.520 -8.064 1.00 92.25 103 GLU A CA 1
ATOM 758 C C . GLU A 1 103 ? 12.307 8.258 -8.902 1.00 92.25 103 GLU A C 1
ATOM 760 O O . GLU A 1 103 ? 11.855 7.159 -8.570 1.00 92.25 103 GLU A O 1
ATOM 765 N N . TRP A 1 104 ? 13.073 8.428 -9.977 1.00 92.25 104 TRP A N 1
ATOM 766 C CA . TRP A 1 104 ? 13.583 7.374 -10.842 1.00 92.25 104 TRP A CA 1
ATOM 767 C C . TRP A 1 104 ? 15.104 7.414 -10.843 1.00 92.25 104 TRP A C 1
ATOM 769 O O . TRP A 1 104 ? 15.707 8.432 -11.191 1.00 92.25 104 TRP A O 1
ATOM 779 N N . LEU A 1 105 ? 15.724 6.286 -10.509 1.00 93.69 105 LEU A N 1
ATOM 780 C CA . LEU A 1 105 ? 17.172 6.121 -10.565 1.00 93.69 105 LEU A CA 1
ATOM 781 C C . LEU A 1 105 ? 17.540 5.366 -11.842 1.00 93.69 105 LEU A C 1
ATOM 783 O O . LEU A 1 105 ? 17.074 4.247 -12.069 1.00 93.69 105 LEU A O 1
ATOM 787 N N . VAL A 1 106 ? 18.375 5.975 -12.683 1.00 93.50 106 VAL A N 1
ATOM 788 C CA . VAL A 1 106 ? 18.827 5.372 -13.941 1.00 93.50 106 VAL A CA 1
ATOM 789 C C . VAL A 1 106 ? 20.262 4.890 -13.785 1.00 93.50 106 VAL A C 1
ATOM 791 O O . VAL A 1 106 ? 21.184 5.666 -13.515 1.00 93.50 106 VAL A O 1
ATOM 794 N N . PHE A 1 107 ? 20.450 3.594 -14.011 1.00 93.25 107 PHE A N 1
ATOM 795 C CA . PHE A 1 107 ? 21.742 2.920 -13.986 1.00 93.25 107 PHE A CA 1
ATOM 796 C C . PHE A 1 107 ? 22.108 2.459 -15.392 1.00 93.25 107 PHE A C 1
ATOM 798 O O . PHE A 1 107 ? 21.247 2.079 -16.183 1.00 93.25 107 PHE A O 1
ATOM 805 N N . GLY A 1 108 ? 23.397 2.461 -15.705 1.00 91.38 108 GLY A N 1
ATOM 806 C CA . GLY A 1 108 ? 23.894 1.970 -16.980 1.00 91.38 108 GLY A CA 1
ATOM 807 C C . GLY A 1 108 ? 25.305 1.451 -16.834 1.00 91.38 108 GLY A C 1
ATOM 808 O O . GLY A 1 108 ? 26.068 1.885 -15.971 1.00 91.38 108 GLY A O 1
ATOM 809 N N . SER A 1 109 ? 25.624 0.490 -17.684 1.00 92.81 109 SER A N 1
ATOM 810 C CA . SER A 1 109 ? 26.885 -0.224 -17.664 1.00 92.81 109 SER A CA 1
ATOM 811 C C . SER A 1 109 ? 27.384 -0.429 -19.087 1.00 92.81 109 SER A C 1
ATOM 813 O O . SER A 1 109 ? 26.598 -0.691 -19.997 1.00 92.81 109 SER A O 1
ATOM 815 N N . ARG A 1 110 ? 28.700 -0.299 -19.283 1.00 90.06 110 ARG A N 1
ATOM 816 C CA . ARG A 1 110 ? 29.349 -0.559 -20.579 1.00 90.06 110 ARG A CA 1
ATOM 817 C C . ARG A 1 110 ? 29.676 -2.033 -20.788 1.00 90.06 110 ARG A C 1
ATOM 819 O O . ARG A 1 110 ? 29.738 -2.473 -21.928 1.00 90.06 110 ARG A O 1
ATOM 826 N N . ASP A 1 111 ? 29.928 -2.759 -19.704 1.00 92.75 111 ASP A N 1
ATOM 827 C CA . ASP A 1 111 ? 30.311 -4.173 -19.719 1.00 92.75 111 ASP A CA 1
ATOM 828 C C . ASP A 1 111 ? 29.145 -5.099 -19.332 1.00 92.75 111 ASP A C 1
ATOM 830 O O . ASP A 1 111 ? 29.242 -6.311 -19.501 1.00 92.75 111 ASP A O 1
ATOM 834 N N . GLY A 1 112 ? 28.039 -4.537 -18.830 1.00 90.75 112 GLY A N 1
ATOM 835 C CA . GLY A 1 112 ? 26.887 -5.281 -18.322 1.00 90.75 112 GLY A CA 1
ATOM 836 C C . GLY A 1 112 ? 27.144 -5.978 -16.982 1.00 90.75 112 GLY A C 1
ATOM 837 O O . GLY A 1 112 ? 26.252 -6.652 -16.469 1.00 90.75 112 GLY A O 1
ATOM 838 N N . ILE A 1 113 ? 28.334 -5.812 -16.404 1.00 92.06 113 ILE A N 1
ATOM 839 C CA . ILE A 1 113 ? 28.799 -6.512 -15.199 1.00 92.06 113 ILE A CA 1
ATOM 840 C C . ILE A 1 113 ? 28.965 -5.517 -14.052 1.00 92.06 113 ILE A C 1
ATOM 842 O O . ILE A 1 113 ? 28.523 -5.773 -12.933 1.00 92.06 113 ILE A O 1
ATOM 846 N N . THR A 1 114 ? 29.570 -4.367 -14.332 1.00 93.38 114 THR A N 1
ATOM 847 C CA . THR A 1 114 ? 29.830 -3.317 -13.354 1.00 93.38 114 THR A CA 1
ATOM 848 C C . THR A 1 114 ? 28.719 -2.282 -13.420 1.00 93.38 114 THR A C 1
ATOM 850 O O . THR A 1 114 ? 28.526 -1.646 -14.457 1.00 93.38 114 THR A O 1
ATOM 853 N N . TRP A 1 115 ? 28.007 -2.088 -12.313 1.00 93.56 115 TRP A N 1
ATOM 854 C CA . TRP A 1 115 ? 26.872 -1.171 -12.226 1.00 93.56 115 TRP A CA 1
ATOM 855 C C . TRP A 1 115 ? 27.087 -0.115 -11.132 1.00 93.56 115 TRP A C 1
ATOM 857 O O . TRP A 1 115 ? 27.697 -0.427 -10.106 1.00 93.56 115 TRP A O 1
ATOM 867 N N . PRO A 1 116 ? 26.592 1.123 -11.320 1.00 92.50 116 PRO A N 1
ATOM 868 C CA . PRO A 1 116 ? 26.521 2.110 -10.246 1.00 92.50 116 PRO A CA 1
ATOM 869 C C . PRO A 1 116 ? 25.571 1.655 -9.126 1.00 92.50 116 PRO A C 1
ATOM 871 O O . PRO A 1 116 ? 24.675 0.840 -9.351 1.00 92.50 116 PRO A O 1
ATOM 874 N N . THR A 1 117 ? 25.763 2.182 -7.917 1.00 93.00 117 THR A N 1
ATOM 875 C CA . THR A 1 117 ? 24.938 1.858 -6.744 1.00 93.00 117 THR A CA 1
ATOM 876 C C . THR A 1 117 ? 23.778 2.832 -6.593 1.00 93.00 117 THR A C 1
ATOM 878 O O . THR A 1 117 ? 23.812 3.931 -7.140 1.00 93.00 117 THR A O 1
ATOM 881 N N . VAL A 1 118 ? 22.773 2.455 -5.799 1.00 87.25 118 VAL A N 1
ATOM 882 C CA . VAL A 1 118 ? 21.610 3.304 -5.477 1.00 87.25 118 VAL A CA 1
ATOM 883 C C . VAL A 1 118 ? 22.024 4.674 -4.926 1.00 87.25 118 VAL A C 1
ATOM 885 O O . VAL A 1 118 ? 21.401 5.670 -5.267 1.00 87.25 118 VAL A O 1
ATOM 888 N N . ASP A 1 119 ? 23.115 4.742 -4.159 1.00 91.88 119 ASP A N 1
ATOM 889 C CA . ASP A 1 119 ? 23.637 6.000 -3.606 1.00 91.88 119 ASP A CA 1
ATOM 890 C C . ASP A 1 119 ? 24.354 6.886 -4.644 1.00 91.88 119 ASP A C 1
ATOM 892 O O . ASP A 1 119 ? 24.643 8.051 -4.377 1.00 91.88 119 ASP A O 1
ATOM 896 N N . ASN A 1 120 ? 24.689 6.337 -5.815 1.00 90.88 120 ASN A N 1
ATOM 897 C CA . ASN A 1 120 ? 25.387 7.046 -6.886 1.00 90.88 120 ASN A CA 1
ATOM 898 C C . ASN A 1 120 ? 24.925 6.558 -8.276 1.00 90.88 120 ASN A C 1
ATOM 900 O O . ASN A 1 120 ? 25.693 5.900 -8.991 1.00 90.88 120 ASN A O 1
ATOM 904 N N . PRO A 1 121 ? 23.666 6.837 -8.661 1.00 92.44 121 PRO A N 1
ATOM 905 C CA . PRO A 1 121 ? 23.133 6.487 -9.973 1.00 92.44 121 PRO A CA 1
ATOM 906 C C . PRO A 1 121 ? 23.746 7.373 -11.065 1.00 92.44 121 PRO A C 1
ATOM 908 O O . PRO A 1 121 ? 24.341 8.412 -10.788 1.00 92.44 121 PRO A O 1
ATOM 911 N N . MET A 1 122 ? 23.567 7.000 -12.336 1.00 91.62 122 MET A N 1
ATOM 912 C CA . MET A 1 122 ? 23.997 7.881 -13.433 1.00 91.62 122 MET A CA 1
ATOM 913 C C . MET A 1 122 ? 23.075 9.092 -13.580 1.00 91.62 122 MET A C 1
ATOM 915 O O . MET A 1 122 ? 23.553 10.180 -13.893 1.00 91.62 122 MET A O 1
ATOM 919 N N . TYR A 1 123 ? 21.769 8.901 -13.364 1.00 91.00 123 TYR A N 1
ATOM 920 C CA . TYR A 1 123 ? 20.776 9.974 -13.386 1.00 91.00 123 TYR A CA 1
ATOM 921 C C . TYR A 1 123 ? 19.708 9.755 -12.315 1.00 91.00 123 TYR A C 1
ATOM 923 O O . TYR A 1 123 ? 19.346 8.616 -12.016 1.00 91.00 123 TYR A O 1
ATOM 931 N N . ILE A 1 124 ? 19.187 10.864 -11.793 1.00 92.31 124 ILE A N 1
ATOM 932 C CA . ILE A 1 124 ? 18.022 10.927 -10.907 1.00 92.31 124 ILE A CA 1
ATOM 933 C C . ILE A 1 124 ? 16.987 11.806 -11.599 1.00 92.31 124 ILE A C 1
ATOM 935 O O . ILE A 1 124 ? 17.326 12.889 -12.084 1.00 92.31 124 ILE A O 1
ATOM 939 N N . ILE A 1 125 ? 15.748 11.333 -11.674 1.00 89.56 125 ILE A N 1
ATOM 940 C CA . ILE A 1 125 ? 14.635 12.050 -12.302 1.00 89.56 125 ILE A CA 1
ATOM 941 C C . ILE A 1 125 ? 13.489 12.098 -11.298 1.00 89.56 125 ILE A C 1
ATOM 943 O O . ILE A 1 125 ? 13.047 11.051 -10.836 1.00 89.56 125 ILE A O 1
ATOM 947 N N . SER A 1 126 ? 13.022 13.300 -10.970 1.00 85.75 126 SER A N 1
ATOM 948 C CA . SER A 1 126 ? 11.922 13.570 -10.034 1.00 85.75 126 SER A CA 1
ATOM 949 C C . SER A 1 126 ? 10.698 14.110 -10.757 1.00 85.75 126 SER A C 1
ATOM 951 O O . SER A 1 126 ? 10.912 15.033 -11.580 1.00 85.75 126 SER A O 1
#

Secondary structure (DSSP, 8-state):
--SPPEEEEEEEE--SSS-PPEEEEE--SS-------SPPTT-EEEEEEEEEETTEE-PPPPPEEEEPP-PPPPPEEEEEEE-SS-EEEEEE----TTS----EEE---SSSS----TTS-SEEE-

InterPro domains:
  IPR003961 Fibronectin type III [PF00041] (4-66)
  IPR003961 Fibronectin type III [PS50853] (1-74)
  IPR003961 Fibronectin type III [cd00063] (2-67)
  IPR013783 Immunoglobulin-like fold [G3DSA:2.60.40.10] (1-80)
  IPR036116 Fibronectin type III superfamily [SSF49265] (3-71)

Organism: NCBI:txid73915

Foldseek 3Di:
DVPWAFQWKWKWKDLLPPDHTDIDTGRPSPDPDDDDPDHQFQRWMWMWMWTATPVGIDDIDDIDTDGHADAWDDWDKDFPDDDPVDTDIDTDGGGRRNDDDDKDAAWDDPVVPDIDDPVDGPDIGD